Protein AF-A0A7X6QE84-F1 (afdb_monomer)

Sequence (131 aa):
DHDYYSQPGMLFRAMSPEQKLVLFENTARNMGDSTLQIKHRHIVHCHMADPDYGKGVAEALGIDIGTVDLTPMKSDSRDAWEKDKARGADLNVPTQPANPKSAMNLPPEGRDTNVKDPATLYSWEDDPQVL

Mean predicted aligned error: 7.17 Å

Nearest PDB structures (foldseek):
  2isa-assembly2_H  TM=9.721E-01  e=1.177E-03  Aliivibrio salmonicida LFI1238
  6pt7-assembly1_A  TM=8.028E-01  e=1.954E-04  Acinetobacter sp. Ver3
  4e37-assembly1_C  TM=9.807E-01  e=7.929E-03  Pseudomonas aeruginosa PAO1
  1m7s-assembly1_C  TM=9.080E-01  e=1.641E-01  Pseudomonas syringae
  3hb6-assembly1_A  TM=9.650E-01  e=2.173E-01  Proteus mirabilis

Solvent-accessible surface area (backbone atoms only — not comparable to full-atom values): 7724 Å² total; per-residue (Å²): 140,83,81,80,29,61,65,61,23,51,55,56,69,72,47,52,74,67,55,50,52,52,52,22,44,53,50,22,52,72,46,31,48,51,25,50,30,58,54,46,51,51,30,36,54,34,31,69,27,32,63,67,50,14,50,46,37,21,56,21,48,71,45,63,64,88,78,46,80,69,73,80,84,74,58,88,42,70,70,51,38,52,50,61,63,55,51,52,61,89,36,67,43,80,41,75,59,36,72,26,78,89,48,64,87,46,58,80,80,70,62,63,85,71,64,96,56,65,78,75,77,54,53,91,89,66,44,92,81,69,129

Structure (mmCIF, N/CA/C/O backbone):
data_AF-A0A7X6QE84-F1
#
_entry.id   AF-A0A7X6QE84-F1
#
loop_
_atom_site.group_PDB
_atom_site.id
_atom_site.type_symbol
_atom_site.label_atom_id
_atom_site.label_alt_id
_atom_site.label_comp_id
_atom_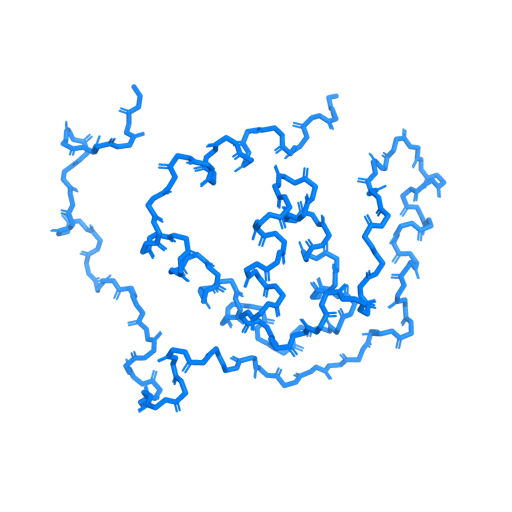site.label_asym_id
_atom_site.label_entity_id
_atom_site.label_seq_id
_atom_site.pdbx_PDB_ins_code
_atom_site.Cartn_x
_atom_site.Cartn_y
_atom_site.Cartn_z
_atom_site.occupancy
_atom_site.B_iso_or_equiv
_atom_site.auth_seq_id
_atom_site.auth_comp_id
_atom_site.auth_asym_id
_atom_site.auth_atom_id
_atom_site.pdbx_PDB_model_num
ATOM 1 N N . ASP A 1 1 ? 18.962 7.663 6.163 1.00 72.19 1 ASP A N 1
ATOM 2 C CA . ASP A 1 1 ? 17.811 7.064 6.855 1.00 72.19 1 ASP A CA 1
ATOM 3 C C . ASP A 1 1 ? 17.061 6.208 5.845 1.00 72.19 1 ASP A C 1
ATOM 5 O O . ASP A 1 1 ? 16.882 6.675 4.724 1.00 72.19 1 ASP A O 1
ATOM 9 N N . HIS A 1 2 ? 16.749 4.962 6.205 1.00 78.75 2 HIS A N 1
ATOM 10 C CA . HIS A 1 2 ? 16.202 3.925 5.316 1.00 78.75 2 HIS A CA 1
ATOM 11 C C . HIS A 1 2 ? 15.002 3.184 5.929 1.00 78.75 2 HIS A C 1
ATOM 13 O O . HIS A 1 2 ? 14.537 2.195 5.359 1.00 78.75 2 HIS A O 1
ATOM 19 N N . ASP A 1 3 ? 14.507 3.627 7.089 1.00 86.31 3 ASP A N 1
ATOM 20 C CA . ASP A 1 3 ? 13.357 3.005 7.743 1.00 86.31 3 ASP A CA 1
ATOM 21 C C . ASP A 1 3 ? 12.037 3.623 7.262 1.00 86.31 3 ASP A C 1
ATOM 23 O O . ASP A 1 3 ? 11.391 4.418 7.940 1.00 86.31 3 ASP A O 1
ATOM 27 N N . TYR A 1 4 ? 11.647 3.267 6.039 1.00 88.56 4 TYR A N 1
ATOM 28 C CA . TYR A 1 4 ? 10.441 3.802 5.398 1.00 88.56 4 TYR A CA 1
ATOM 29 C C . TYR A 1 4 ? 9.150 3.079 5.797 1.00 88.56 4 TYR A C 1
ATOM 31 O O . TYR A 1 4 ? 8.063 3.538 5.456 1.00 88.56 4 TYR A O 1
ATOM 39 N N . TYR A 1 5 ? 9.256 1.935 6.476 1.00 92.31 5 TYR A N 1
ATOM 40 C CA . TYR A 1 5 ? 8.155 0.976 6.594 1.00 92.31 5 TYR A CA 1
ATOM 41 C C . TYR A 1 5 ? 7.703 0.735 8.039 1.00 92.31 5 TYR A C 1
ATOM 43 O O . TYR A 1 5 ? 6.579 0.276 8.249 1.00 92.31 5 TYR A O 1
ATOM 51 N N . SER A 1 6 ? 8.517 1.087 9.042 1.00 90.38 6 SER A N 1
ATOM 52 C CA . SER A 1 6 ? 8.148 0.901 10.449 1.00 90.38 6 SER A CA 1
ATOM 53 C C . SER A 1 6 ? 6.938 1.743 10.857 1.00 90.38 6 SER A C 1
ATOM 55 O O . SER A 1 6 ? 5.940 1.194 11.324 1.00 90.38 6 SER A O 1
ATOM 57 N N . GLN A 1 7 ? 6.992 3.058 10.635 1.00 91.62 7 GLN A N 1
ATOM 58 C CA . GLN A 1 7 ? 5.927 4.002 10.980 1.00 91.62 7 GLN A CA 1
ATOM 59 C C . GLN A 1 7 ? 4.596 3.689 10.278 1.00 91.62 7 GLN A C 1
ATOM 61 O O . GLN A 1 7 ? 3.590 3.553 10.980 1.00 91.62 7 GLN A O 1
ATOM 66 N N . PRO A 1 8 ? 4.538 3.496 8.942 1.00 93.56 8 PRO A N 1
ATOM 67 C CA . PRO A 1 8 ? 3.277 3.140 8.294 1.00 93.56 8 PRO A CA 1
ATOM 68 C C . PRO A 1 8 ? 2.756 1.769 8.745 1.00 93.56 8 PRO A C 1
ATOM 70 O O . PRO A 1 8 ? 1.546 1.596 8.864 1.00 93.56 8 PRO A O 1
ATOM 73 N N . GLY A 1 9 ? 3.638 0.814 9.064 1.00 93.88 9 GLY A N 1
ATOM 74 C CA . GLY A 1 9 ? 3.234 -0.472 9.634 1.00 93.88 9 GLY A CA 1
ATOM 75 C C . GLY A 1 9 ? 2.603 -0.333 11.024 1.00 93.88 9 GLY A C 1
ATOM 76 O O . GLY A 1 9 ? 1.604 -0.985 11.321 1.00 93.88 9 GLY A O 1
ATOM 77 N N . MET A 1 10 ? 3.143 0.541 11.882 1.00 94.19 10 MET A N 1
ATOM 78 C CA . MET A 1 10 ? 2.547 0.836 13.192 1.00 94.19 10 MET A CA 1
ATOM 79 C C . MET A 1 10 ? 1.177 1.499 13.053 1.00 94.19 10 MET A C 1
ATOM 81 O O . MET A 1 10 ? 0.230 1.060 13.704 1.00 94.19 10 MET A O 1
ATOM 85 N N . LEU A 1 11 ? 1.059 2.492 12.166 1.00 93.81 11 LEU A N 1
ATOM 86 C CA . LEU A 1 11 ? -0.211 3.153 11.874 1.00 93.81 11 LEU A CA 1
ATOM 87 C C . LEU A 1 11 ? -1.257 2.146 11.380 1.00 93.81 11 LEU A C 1
ATOM 89 O O . LEU A 1 11 ? -2.367 2.100 11.902 1.00 93.81 11 LEU A O 1
ATOM 93 N N . PHE A 1 12 ? -0.889 1.285 10.430 1.00 94.06 12 PHE A N 1
ATOM 94 C CA . PHE A 1 12 ? -1.781 0.246 9.926 1.00 94.06 12 PHE A CA 1
ATOM 95 C C . PHE A 1 12 ? -2.236 -0.709 11.035 1.00 94.06 12 PHE A C 1
ATOM 97 O O . PHE A 1 12 ? -3.417 -1.036 11.127 1.00 94.06 12 PHE A O 1
ATOM 104 N N . ARG A 1 13 ? -1.331 -1.142 11.920 1.00 93.50 13 ARG A N 1
ATOM 105 C CA . ARG A 1 13 ? -1.688 -2.028 13.039 1.00 93.50 13 ARG A CA 1
ATOM 106 C C . ARG A 1 13 ? -2.652 -1.379 14.033 1.00 93.50 13 ARG A C 1
ATOM 108 O O . ARG A 1 13 ? -3.479 -2.100 14.583 1.00 93.50 13 ARG A O 1
ATOM 115 N N . ALA A 1 14 ? -2.583 -0.060 14.212 1.00 93.44 14 ALA A N 1
ATOM 116 C CA . ALA A 1 14 ? -3.481 0.697 15.084 1.00 93.44 14 ALA A CA 1
ATOM 117 C C . ALA A 1 14 ? -4.897 0.902 14.503 1.00 93.44 14 ALA A C 1
ATOM 119 O O . ALA A 1 14 ? -5.822 1.188 15.257 1.00 93.44 14 ALA A O 1
ATOM 120 N N . MET A 1 15 ? -5.089 0.738 13.188 1.00 88.12 15 MET A N 1
ATOM 121 C CA . MET A 1 15 ? -6.393 0.921 12.537 1.00 88.12 15 MET A CA 1
ATOM 122 C C . MET A 1 15 ? -7.396 -0.201 12.852 1.00 88.12 15 MET A C 1
ATOM 124 O O . MET A 1 15 ? -7.038 -1.386 12.914 1.00 88.12 15 MET A O 1
ATOM 128 N N . SER A 1 16 ? -8.680 0.164 12.942 1.00 90.31 16 SER A N 1
ATOM 129 C CA . SER A 1 16 ? -9.799 -0.784 13.032 1.00 90.31 16 SER A CA 1
ATOM 130 C C . SER A 1 16 ? -9.982 -1.585 11.729 1.00 90.31 16 SER A C 1
ATOM 132 O O . SER A 1 16 ? -9.510 -1.162 10.666 1.00 90.31 16 SER A O 1
ATOM 134 N N . PRO A 1 17 ? -10.675 -2.739 11.758 1.00 88.56 17 PRO A N 1
ATOM 135 C CA . PRO A 1 17 ? -10.986 -3.504 10.548 1.00 88.56 17 PRO A CA 1
ATOM 136 C C . PRO A 1 17 ? -11.704 -2.680 9.466 1.00 88.56 17 PRO A C 1
ATOM 138 O O . PRO A 1 17 ? -11.388 -2.805 8.284 1.00 88.56 17 PRO A O 1
ATOM 141 N N . GLU A 1 18 ? -12.621 -1.798 9.862 1.00 84.62 18 GLU A N 1
ATOM 142 C CA . GLU A 1 18 ? -13.372 -0.920 8.960 1.00 84.62 18 GLU A CA 1
ATOM 143 C C . GLU A 1 18 ? -12.459 0.137 8.328 1.00 84.62 18 GLU A C 1
ATOM 145 O O . GLU A 1 18 ? -12.519 0.367 7.122 1.00 84.62 18 GLU A O 1
ATOM 150 N N . GLN A 1 19 ? -11.560 0.739 9.113 1.00 86.94 19 GLN A N 1
ATOM 151 C CA . GLN A 1 19 ? -10.581 1.705 8.605 1.00 86.94 19 GLN A CA 1
ATOM 152 C C . GLN A 1 19 ? -9.611 1.061 7.609 1.00 86.94 19 GLN A C 1
ATOM 154 O O . GLN A 1 19 ? -9.302 1.650 6.573 1.00 86.94 19 GLN A O 1
ATOM 159 N N . LYS A 1 20 ? -9.169 -0.172 7.887 1.00 90.50 20 LYS A N 1
ATOM 160 C CA . LYS A 1 20 ? -8.323 -0.953 6.972 1.00 90.50 20 LYS A CA 1
ATOM 161 C C . LYS A 1 20 ? -9.041 -1.242 5.657 1.00 90.50 20 LYS A C 1
ATOM 163 O O . LYS A 1 20 ? -8.448 -1.071 4.596 1.00 90.50 20 LYS A O 1
ATOM 168 N N . LEU A 1 21 ? -10.320 -1.617 5.715 1.00 88.25 21 LEU A N 1
ATOM 169 C CA . LEU A 1 21 ? -11.134 -1.831 4.520 1.00 88.25 21 LEU A CA 1
ATOM 170 C C . LEU A 1 21 ? -11.212 -0.558 3.661 1.00 88.25 21 LEU A C 1
ATOM 172 O O . LEU A 1 21 ? -10.904 -0.601 2.470 1.00 88.25 21 LEU A O 1
ATOM 176 N N . VAL A 1 22 ? -11.529 0.584 4.281 1.00 88.25 22 VAL A N 1
ATOM 177 C CA . V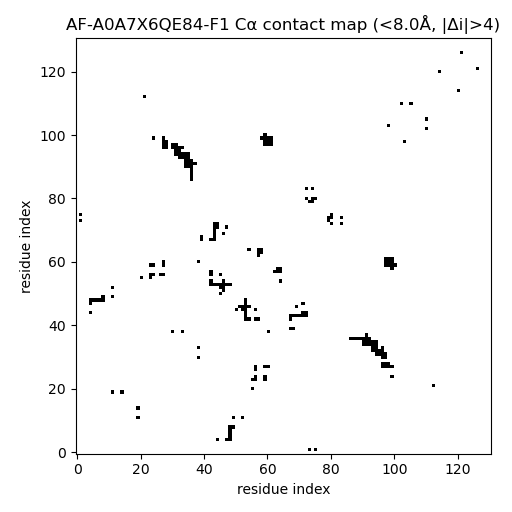AL A 1 22 ? -11.579 1.890 3.600 1.00 88.25 22 VAL A CA 1
ATOM 178 C C . VAL A 1 22 ? -10.223 2.246 2.977 1.00 88.25 22 VAL A C 1
ATOM 180 O O . VAL A 1 22 ? -10.169 2.697 1.832 1.00 88.25 22 VAL A O 1
ATOM 183 N N . LEU A 1 23 ? -9.117 1.998 3.685 1.00 91.06 23 LEU A N 1
ATOM 184 C CA . LEU A 1 23 ? -7.761 2.229 3.181 1.00 91.06 23 LEU A CA 1
ATOM 185 C C . LEU A 1 23 ? -7.472 1.418 1.908 1.00 91.06 23 LEU A C 1
ATOM 187 O O . LEU A 1 23 ? -6.945 1.969 0.936 1.00 91.06 23 LEU A O 1
ATOM 191 N N . PHE A 1 24 ? -7.822 0.129 1.889 1.00 91.69 24 PHE A N 1
ATOM 192 C CA . PHE A 1 24 ? -7.575 -0.736 0.733 1.00 91.69 24 PHE A CA 1
ATOM 193 C C . PHE A 1 24 ? -8.407 -0.310 -0.477 1.00 91.69 24 PHE A C 1
ATOM 195 O O . PHE A 1 24 ? -7.887 -0.216 -1.589 1.00 91.69 24 PHE A O 1
ATOM 202 N N . GLU A 1 25 ? -9.684 0.004 -0.265 1.00 87.44 25 GLU A N 1
ATOM 203 C CA . GLU A 1 25 ? -10.589 0.429 -1.333 1.00 87.44 25 GLU A CA 1
ATOM 204 C C . GLU A 1 25 ? -10.197 1.776 -1.934 1.00 87.44 25 GLU A C 1
ATOM 206 O O . GLU A 1 25 ? -10.177 1.929 -3.158 1.00 87.44 25 GLU A O 1
ATOM 211 N N . ASN A 1 26 ? -9.847 2.745 -1.087 1.00 88.25 26 ASN A N 1
ATOM 212 C CA . ASN A 1 26 ? -9.406 4.062 -1.535 1.00 88.25 26 ASN A CA 1
ATOM 213 C C . ASN A 1 26 ? -8.114 3.969 -2.334 1.00 88.25 26 ASN A C 1
ATOM 215 O O . ASN A 1 26 ? -7.996 4.597 -3.387 1.00 88.25 26 ASN A O 1
ATOM 219 N N . THR A 1 27 ? -7.183 3.133 -1.879 1.00 91.38 27 THR A N 1
ATOM 220 C CA . THR A 1 27 ? -5.954 2.838 -2.614 1.00 91.38 27 THR A CA 1
ATOM 221 C C . THR A 1 27 ? -6.273 2.237 -3.981 1.00 91.38 27 THR A C 1
ATOM 223 O O . THR A 1 27 ? -5.832 2.769 -4.997 1.00 91.38 27 THR A O 1
ATOM 226 N N . ALA A 1 28 ? -7.099 1.188 -4.040 1.00 89.94 28 ALA A N 1
ATOM 227 C CA . ALA A 1 28 ? -7.449 0.528 -5.297 1.00 89.94 28 ALA A CA 1
ATOM 228 C C . ALA A 1 28 ? -8.143 1.470 -6.297 1.00 89.94 28 ALA A C 1
ATOM 230 O O . ALA A 1 28 ? -7.818 1.452 -7.487 1.00 89.94 28 ALA A O 1
ATOM 231 N N . ARG A 1 29 ? -9.046 2.334 -5.813 1.00 86.06 29 ARG A N 1
ATOM 232 C CA . ARG A 1 29 ? -9.739 3.341 -6.628 1.00 86.06 29 ARG A CA 1
ATOM 233 C C . ARG A 1 29 ? -8.774 4.397 -7.165 1.00 86.06 29 ARG A C 1
ATOM 235 O O . ARG A 1 29 ? -8.806 4.688 -8.357 1.00 86.06 29 ARG A O 1
ATOM 242 N N . ASN A 1 30 ? -7.892 4.922 -6.312 1.00 88.62 30 ASN A N 1
ATOM 243 C CA . ASN A 1 30 ? -6.901 5.928 -6.702 1.00 88.62 30 ASN A CA 1
ATOM 244 C C . ASN A 1 30 ? -5.838 5.381 -7.657 1.00 88.62 30 ASN A C 1
ATOM 246 O O . ASN A 1 30 ? -5.336 6.126 -8.493 1.00 88.62 30 ASN A O 1
ATOM 250 N N . MET A 1 31 ? -5.501 4.088 -7.574 1.00 88.88 31 MET A N 1
ATOM 251 C CA . MET A 1 31 ? -4.571 3.482 -8.529 1.00 88.88 31 MET A CA 1
ATOM 252 C C . MET A 1 31 ? -5.130 3.444 -9.956 1.00 88.88 31 MET A C 1
ATOM 254 O O . MET A 1 31 ? -4.335 3.405 -10.893 1.00 88.88 31 MET A O 1
ATOM 258 N N . GLY A 1 32 ? -6.455 3.469 -10.144 1.00 85.62 32 GLY A N 1
ATOM 259 C CA . GLY A 1 32 ? -7.086 3.656 -11.452 1.00 85.62 32 GLY A CA 1
ATOM 260 C C . GLY A 1 32 ? -6.504 2.764 -12.556 1.00 85.62 32 GLY A C 1
ATOM 261 O O . GLY A 1 32 ? -6.362 1.545 -12.389 1.00 85.62 32 GLY A O 1
ATOM 262 N N . ASP A 1 33 ? -6.143 3.392 -13.673 1.00 87.06 33 ASP A N 1
ATOM 263 C CA . ASP A 1 33 ? -5.557 2.785 -14.873 1.00 87.06 33 ASP A CA 1
ATOM 264 C C . ASP A 1 33 ? -4.022 2.649 -14.833 1.00 87.06 33 ASP A C 1
ATOM 266 O O . ASP A 1 33 ? -3.402 2.274 -15.835 1.00 87.06 33 ASP A O 1
ATOM 270 N N . SER A 1 34 ? -3.402 2.880 -13.664 1.00 90.19 34 SER A N 1
ATOM 271 C CA . SER A 1 34 ? -1.961 2.687 -13.454 1.00 90.19 34 SER A CA 1
ATOM 272 C C . SER A 1 34 ? -1.500 1.320 -13.951 1.00 90.19 34 SER A C 1
ATOM 274 O O . SER A 1 34 ? -2.226 0.325 -13.868 1.00 90.19 34 SER A O 1
ATOM 276 N N . THR A 1 35 ? -0.262 1.243 -14.433 1.00 92.25 35 THR A N 1
ATOM 277 C CA . THR A 1 35 ? 0.260 -0.001 -15.002 1.00 92.25 35 THR A CA 1
ATOM 278 C C . THR A 1 35 ? 0.394 -1.108 -13.956 1.00 92.25 35 THR A C 1
ATOM 280 O O . THR A 1 35 ? 0.537 -0.833 -12.757 1.00 92.25 35 THR A O 1
ATOM 283 N N . LEU A 1 36 ? 0.359 -2.378 -14.390 1.00 91.44 36 LEU A N 1
ATOM 284 C CA . LEU A 1 36 ? 0.527 -3.521 -13.477 1.00 91.44 36 LEU A CA 1
ATOM 285 C C . LEU A 1 36 ? 1.841 -3.420 -12.699 1.00 91.44 36 LEU A C 1
ATOM 287 O O . LEU A 1 36 ? 1.866 -3.701 -11.504 1.00 91.44 36 LEU A O 1
ATOM 291 N N . GLN A 1 37 ? 2.904 -2.929 -13.338 1.00 92.19 37 GLN A N 1
ATOM 292 C CA . GLN A 1 37 ? 4.185 -2.675 -12.683 1.00 92.19 37 GLN A CA 1
ATOM 293 C C . GLN A 1 37 ? 4.049 -1.763 -11.452 1.00 92.19 37 GLN A C 1
ATOM 295 O O . GLN A 1 37 ? 4.620 -2.047 -10.396 1.00 92.19 37 GLN A O 1
ATOM 300 N N . ILE A 1 38 ? 3.302 -0.661 -11.573 1.00 91.94 38 ILE A N 1
ATOM 301 C CA . ILE A 1 38 ? 3.104 0.304 -10.484 1.00 91.94 38 ILE A CA 1
ATOM 302 C C . ILE A 1 38 ? 2.235 -0.316 -9.384 1.00 91.94 38 ILE A C 1
ATOM 304 O O . ILE A 1 38 ? 2.567 -0.191 -8.204 1.00 91.94 38 ILE A O 1
ATOM 308 N N . LYS A 1 39 ? 1.176 -1.043 -9.763 1.00 92.69 39 LYS A N 1
ATOM 309 C CA . LYS A 1 39 ? 0.302 -1.786 -8.837 1.00 92.69 39 LYS A CA 1
ATOM 310 C C . LYS A 1 39 ? 1.087 -2.808 -8.013 1.00 92.69 39 LYS A C 1
ATOM 312 O O . LYS A 1 39 ? 1.026 -2.780 -6.787 1.00 92.69 39 LYS A O 1
ATOM 317 N N . HIS A 1 40 ? 1.908 -3.630 -8.664 1.00 93.19 40 HIS A N 1
ATOM 318 C CA . HIS A 1 40 ? 2.771 -4.607 -7.997 1.00 93.19 40 HIS A CA 1
ATOM 319 C C . HIS A 1 40 ? 3.769 -3.924 -7.059 1.00 93.19 40 HIS A C 1
ATOM 321 O O . HIS A 1 40 ? 3.924 -4.340 -5.915 1.00 93.19 40 HIS A O 1
ATOM 327 N N . ARG A 1 41 ? 4.410 -2.835 -7.501 1.00 93.88 41 ARG A N 1
ATOM 328 C CA . ARG A 1 41 ? 5.357 -2.083 -6.665 1.00 93.88 41 ARG A CA 1
ATOM 329 C C . ARG A 1 41 ? 4.706 -1.559 -5.387 1.00 93.88 41 ARG A C 1
ATOM 331 O O . ARG A 1 41 ? 5.294 -1.674 -4.316 1.00 93.88 41 ARG A O 1
ATOM 338 N N . HIS A 1 42 ? 3.497 -1.013 -5.493 1.00 94.50 42 HIS A N 1
ATOM 339 C CA . HIS A 1 42 ? 2.775 -0.515 -4.329 1.00 94.50 42 HIS A CA 1
ATOM 340 C C . HIS A 1 42 ? 2.413 -1.645 -3.355 1.00 94.50 42 HIS A C 1
ATOM 342 O O . HIS A 1 42 ? 2.672 -1.512 -2.162 1.00 94.50 42 HIS A O 1
ATOM 348 N N . ILE A 1 43 ? 1.934 -2.788 -3.865 1.00 94.88 43 ILE A N 1
ATOM 349 C CA . ILE A 1 43 ? 1.658 -3.986 -3.053 1.00 94.88 43 ILE A CA 1
ATOM 350 C C . ILE A 1 43 ? 2.903 -4.420 -2.268 1.00 94.88 43 ILE A C 1
ATOM 352 O O . ILE A 1 43 ? 2.800 -4.692 -1.074 1.00 94.88 43 ILE A O 1
ATOM 356 N N . VAL A 1 44 ? 4.082 -4.442 -2.901 1.00 94.56 44 VAL A N 1
ATOM 357 C CA . VAL A 1 44 ? 5.337 -4.819 -2.228 1.00 94.56 44 VAL A CA 1
ATOM 358 C C . VAL A 1 44 ? 5.686 -3.839 -1.110 1.00 94.56 44 VAL A C 1
ATOM 360 O O . VAL A 1 44 ? 6.029 -4.271 -0.014 1.00 94.56 44 VAL A O 1
ATOM 363 N N . HIS A 1 45 ? 5.562 -2.531 -1.340 1.00 94.56 45 HIS A N 1
ATOM 364 C CA . HIS A 1 45 ? 5.815 -1.533 -0.296 1.00 94.56 45 HIS A CA 1
ATOM 365 C C . HI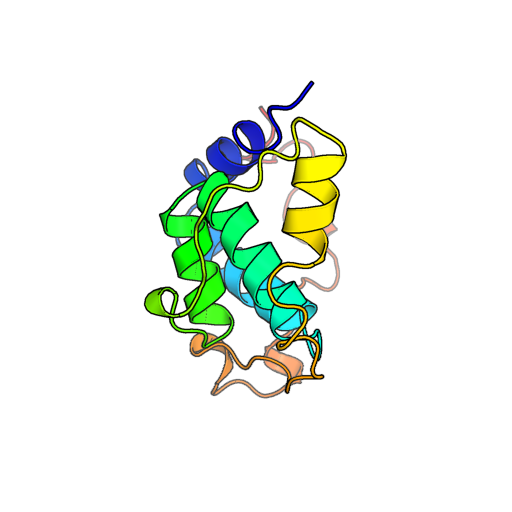S A 1 45 ? 4.841 -1.670 0.883 1.00 94.56 45 HIS A C 1
ATOM 367 O O . HIS A 1 45 ? 5.261 -1.610 2.037 1.00 94.56 45 HIS A O 1
ATOM 373 N N . CYS A 1 46 ? 3.555 -1.910 0.609 1.00 95.56 46 CYS A N 1
ATOM 374 C CA . CYS A 1 46 ? 2.562 -2.192 1.644 1.00 95.56 46 CYS A CA 1
ATOM 375 C C . CYS A 1 46 ? 2.909 -3.472 2.415 1.00 95.56 46 CYS A C 1
ATOM 377 O O . CYS A 1 46 ? 2.854 -3.471 3.640 1.00 95.56 46 CYS A O 1
ATOM 379 N N . HIS A 1 47 ? 3.343 -4.528 1.720 1.00 95.44 47 HIS A N 1
ATOM 380 C CA . HIS A 1 47 ? 3.770 -5.789 2.330 1.00 95.44 47 HIS A CA 1
ATOM 381 C C . HIS A 1 47 ? 5.014 -5.630 3.218 1.00 95.44 47 HIS A C 1
ATOM 383 O O . HIS A 1 47 ? 5.118 -6.272 4.259 1.00 95.44 47 HIS A O 1
ATOM 389 N N . MET A 1 48 ? 5.948 -4.755 2.831 1.00 93.69 48 MET A N 1
ATOM 390 C CA . MET A 1 48 ? 7.124 -4.421 3.640 1.00 93.69 48 MET A CA 1
ATOM 391 C C . MET A 1 48 ? 6.766 -3.667 4.928 1.00 93.69 48 MET A C 1
ATOM 393 O O . MET A 1 48 ? 7.485 -3.801 5.916 1.00 93.69 48 MET A O 1
ATOM 397 N N . ALA A 1 49 ? 5.680 -2.886 4.928 1.00 94.81 49 ALA A N 1
ATOM 398 C CA . ALA A 1 49 ? 5.159 -2.232 6.129 1.00 94.81 49 ALA A CA 1
ATOM 399 C C . ALA A 1 49 ? 4.414 -3.217 7.042 1.00 94.81 49 ALA A C 1
ATOM 401 O O . ALA A 1 49 ? 4.645 -3.243 8.255 1.00 94.81 49 ALA A O 1
ATOM 402 N N . ASP A 1 50 ? 3.538 -4.036 6.460 1.00 95.19 50 ASP A N 1
ATOM 403 C CA . ASP A 1 50 ? 2.853 -5.125 7.148 1.00 95.19 50 ASP A CA 1
ATOM 404 C C . ASP A 1 50 ? 2.363 -6.187 6.135 1.00 95.19 50 ASP A C 1
ATOM 406 O O . ASP A 1 50 ? 1.759 -5.826 5.116 1.00 95.19 50 ASP A O 1
ATOM 410 N N . PRO A 1 51 ? 2.573 -7.497 6.377 1.00 95.25 51 PRO A N 1
ATOM 411 C CA . PRO A 1 51 ? 2.135 -8.539 5.452 1.00 95.25 51 PRO A CA 1
ATOM 412 C C . PRO A 1 51 ? 0.634 -8.507 5.136 1.00 95.25 51 PRO A C 1
ATOM 414 O O . PRO A 1 51 ? 0.250 -8.715 3.978 1.00 95.25 51 PRO A O 1
ATOM 417 N N . ASP A 1 52 ? -0.203 -8.200 6.134 1.00 95.62 52 ASP A N 1
ATOM 418 C CA . ASP A 1 52 ? -1.657 -8.125 5.969 1.00 95.62 52 ASP A CA 1
ATOM 419 C C . ASP A 1 52 ? -2.068 -6.882 5.177 1.00 95.62 52 ASP A C 1
ATOM 421 O O . ASP A 1 52 ? -3.052 -6.918 4.433 1.00 95.62 52 ASP A O 1
ATOM 425 N N . TYR A 1 53 ? -1.283 -5.803 5.261 1.00 95.56 53 TYR A N 1
ATOM 426 C CA . TYR A 1 53 ? -1.507 -4.607 4.455 1.00 95.56 53 TYR A CA 1
ATOM 427 C C . TYR A 1 53 ? -1.302 -4.910 2.966 1.00 95.56 53 TYR A C 1
ATOM 429 O O . TYR A 1 53 ? -2.191 -4.663 2.148 1.00 95.56 53 TYR A O 1
ATOM 437 N N . GLY A 1 54 ? -0.169 -5.520 2.603 1.00 94.00 54 GLY A N 1
ATOM 438 C CA . GLY A 1 54 ? 0.087 -5.923 1.216 1.00 94.00 54 GLY A CA 1
ATOM 439 C C . GLY A 1 54 ? -1.001 -6.849 0.660 1.00 94.00 54 GLY A C 1
ATOM 440 O O . GLY A 1 54 ? -1.460 -6.665 -0.468 1.00 94.00 54 GLY A O 1
ATOM 441 N N . LYS A 1 55 ? -1.470 -7.802 1.476 1.00 94.75 55 LYS A N 1
ATOM 442 C CA . LYS A 1 55 ? -2.544 -8.731 1.105 1.00 94.75 55 LYS A CA 1
ATOM 443 C C . LYS A 1 55 ? -3.882 -8.025 0.871 1.00 94.75 55 LYS A C 1
ATOM 445 O O . LYS A 1 55 ? -4.537 -8.305 -0.131 1.00 94.75 55 LYS A O 1
ATOM 450 N N . GLY A 1 56 ? -4.269 -7.104 1.753 1.00 93.25 56 GLY A N 1
ATOM 451 C CA . GLY A 1 56 ? -5.516 -6.346 1.622 1.00 93.25 56 GLY A CA 1
ATOM 452 C C . GLY A 1 56 ? -5.552 -5.473 0.367 1.00 93.25 56 GLY A C 1
ATOM 453 O O . GLY A 1 56 ? -6.548 -5.461 -0.358 1.00 93.25 56 GLY A O 1
ATOM 454 N N . VAL A 1 57 ? -4.438 -4.805 0.050 1.00 93.81 57 VAL A N 1
ATOM 455 C CA . VAL A 1 57 ? -4.314 -3.993 -1.173 1.00 93.81 57 VAL A CA 1
ATOM 456 C C . VAL A 1 57 ? -4.342 -4.865 -2.431 1.00 93.81 57 VAL A C 1
ATOM 458 O O . VAL A 1 57 ? -5.017 -4.513 -3.398 1.00 93.81 57 VAL A O 1
ATOM 461 N N . ALA A 1 58 ? -3.663 -6.017 -2.422 1.00 93.50 58 ALA A N 1
ATOM 462 C CA . ALA A 1 58 ? -3.698 -6.962 -3.537 1.00 93.50 58 ALA A CA 1
ATOM 463 C C . ALA A 1 58 ? -5.127 -7.468 -3.807 1.00 93.50 58 ALA A C 1
ATOM 465 O O . ALA A 1 58 ? -5.584 -7.443 -4.952 1.00 93.50 58 ALA A O 1
ATOM 466 N N . GLU A 1 59 ? -5.870 -7.830 -2.755 1.00 92.25 59 GLU A N 1
ATOM 467 C CA . GLU A 1 59 ? -7.268 -8.250 -2.881 1.00 92.25 59 GLU A CA 1
ATOM 468 C C . GLU A 1 59 ? -8.167 -7.129 -3.425 1.00 92.25 59 GLU A C 1
ATOM 470 O O . GLU A 1 59 ? -8.979 -7.379 -4.319 1.00 92.25 59 GLU A O 1
ATOM 475 N N . ALA A 1 60 ? -8.005 -5.893 -2.944 1.00 90.75 60 ALA A N 1
ATOM 476 C CA . ALA A 1 60 ? -8.784 -4.749 -3.420 1.00 90.75 60 ALA A CA 1
ATOM 477 C C . ALA A 1 60 ? -8.502 -4.407 -4.894 1.00 90.75 60 ALA A C 1
ATOM 479 O O . ALA A 1 60 ? -9.405 -3.981 -5.616 1.00 90.75 60 ALA A O 1
ATOM 480 N N . LEU A 1 61 ? -7.269 -4.632 -5.357 1.00 89.94 61 LEU A N 1
ATOM 481 C CA . LEU A 1 61 ? -6.871 -4.480 -6.759 1.00 89.94 61 LEU A CA 1
ATOM 482 C C . LEU A 1 61 ? -7.269 -5.673 -7.644 1.00 89.94 61 LEU A C 1
ATOM 484 O O . LEU A 1 61 ? -7.161 -5.573 -8.866 1.00 89.94 61 LEU A O 1
ATOM 488 N N . GLY A 1 62 ? -7.717 -6.787 -7.055 1.00 90.00 62 GLY A N 1
ATOM 489 C CA . GLY A 1 62 ? -8.008 -8.027 -7.778 1.00 90.00 62 GLY A CA 1
ATOM 490 C C . GLY A 1 62 ? -6.757 -8.740 -8.302 1.00 90.00 62 GLY A C 1
ATOM 491 O O . GLY A 1 62 ? -6.838 -9.460 -9.295 1.00 90.00 62 GLY A O 1
ATOM 492 N N . ILE A 1 63 ? -5.603 -8.524 -7.666 1.00 90.38 63 ILE A N 1
ATOM 493 C CA . ILE A 1 63 ? -4.320 -9.130 -8.031 1.00 90.38 63 ILE A CA 1
ATOM 494 C C . ILE A 1 63 ? -4.037 -10.272 -7.057 1.00 90.38 63 ILE A C 1
ATOM 496 O O . ILE A 1 63 ? -4.103 -10.094 -5.841 1.00 90.38 63 ILE A O 1
ATOM 500 N N . ASP A 1 64 ? -3.699 -11.450 -7.581 1.00 91.44 64 ASP A N 1
ATOM 501 C CA . ASP A 1 64 ? -3.229 -12.544 -6.737 1.00 91.44 64 ASP A CA 1
ATOM 502 C C . ASP A 1 64 ? -1.824 -12.223 -6.219 1.00 91.44 64 ASP A C 1
ATOM 504 O O . ASP A 1 64 ? -0.874 -12.097 -6.995 1.00 91.44 64 ASP A O 1
ATOM 508 N N . ILE A 1 65 ? -1.682 -12.115 -4.898 1.00 90.50 65 ILE A N 1
ATOM 509 C CA . ILE A 1 65 ? -0.404 -11.830 -4.243 1.00 90.50 65 ILE A CA 1
ATOM 510 C C . ILE A 1 65 ? 0.663 -12.888 -4.561 1.00 90.50 65 ILE A C 1
ATOM 512 O O . ILE A 1 65 ? 1.845 -12.558 -4.578 1.00 90.50 65 ILE A O 1
ATOM 516 N N . GLY A 1 66 ? 0.268 -14.126 -4.888 1.00 89.56 66 GLY A N 1
ATOM 517 C CA . GLY A 1 66 ? 1.193 -15.178 -5.319 1.00 89.56 66 GLY A CA 1
ATOM 518 C C . GLY A 1 66 ? 1.891 -14.886 -6.652 1.00 89.56 66 GLY A C 1
ATOM 519 O O . GLY A 1 66 ? 2.945 -15.453 -6.932 1.00 89.56 66 GLY A O 1
ATOM 520 N N . THR A 1 67 ? 1.338 -13.979 -7.461 1.00 88.00 67 THR A N 1
ATOM 521 C CA . THR A 1 67 ? 1.938 -13.529 -8.729 1.00 88.00 67 THR A CA 1
ATOM 522 C C . THR A 1 67 ? 2.862 -12.321 -8.557 1.00 88.00 67 THR A C 1
ATOM 524 O O . THR A 1 67 ? 3.561 -11.931 -9.494 1.00 88.00 67 THR A O 1
ATOM 527 N N . VAL A 1 68 ? 2.875 -11.710 -7.369 1.00 89.25 68 VAL A N 1
ATOM 528 C CA . VAL A 1 68 ? 3.676 -10.524 -7.069 1.00 89.25 68 VAL A CA 1
ATOM 529 C C . VAL A 1 68 ? 5.026 -10.963 -6.508 1.00 89.25 68 VAL A C 1
ATOM 531 O O . VAL A 1 68 ? 5.095 -11.722 -5.546 1.00 89.25 68 VAL A O 1
ATOM 534 N N . ASP A 1 69 ? 6.120 -10.451 -7.073 1.00 89.44 69 ASP A N 1
ATOM 535 C CA . ASP A 1 69 ? 7.444 -10.616 -6.470 1.00 89.44 69 ASP A CA 1
ATOM 536 C C . ASP A 1 69 ? 7.552 -9.775 -5.186 1.00 89.44 69 ASP A C 1
ATOM 538 O O . ASP A 1 69 ? 7.774 -8.565 -5.238 1.00 89.44 69 ASP A O 1
ATOM 542 N N . LEU A 1 70 ? 7.414 -10.431 -4.032 1.00 89.44 70 LEU A N 1
ATOM 543 C CA . LEU A 1 70 ? 7.479 -9.819 -2.701 1.00 89.44 70 LEU A CA 1
ATOM 544 C C . LEU A 1 70 ? 8.912 -9.576 -2.201 1.00 89.44 70 LEU A C 1
ATOM 546 O O . LEU A 1 70 ? 9.103 -9.253 -1.027 1.00 89.44 70 LEU A O 1
ATOM 550 N N . THR A 1 71 ? 9.930 -9.717 -3.058 1.00 89.19 71 THR A N 1
ATOM 551 C CA . THR A 1 71 ? 11.317 -9.433 -2.673 1.00 89.19 71 THR A CA 1
ATOM 552 C C . THR A 1 71 ? 11.438 -7.990 -2.146 1.00 89.19 71 THR A C 1
ATOM 554 O O . THR A 1 71 ? 11.053 -7.057 -2.868 1.00 89.19 71 THR A O 1
ATOM 557 N N . PRO A 1 72 ? 11.969 -7.781 -0.918 1.00 86.19 72 PRO A N 1
ATOM 558 C CA . PRO A 1 72 ? 12.053 -6.461 -0.292 1.00 86.19 72 PRO A CA 1
ATOM 559 C C . PRO A 1 72 ? 12.902 -5.459 -1.089 1.00 86.19 72 PRO A C 1
ATOM 561 O O . PRO A 1 72 ? 14.092 -5.684 -1.308 1.00 86.19 72 PRO A O 1
ATOM 564 N N . MET A 1 73 ? 12.315 -4.313 -1.443 1.00 84.69 73 MET A N 1
ATOM 565 C CA . MET A 1 73 ? 12.997 -3.185 -2.094 1.00 84.69 73 MET A CA 1
ATOM 566 C C . MET A 1 73 ? 13.634 -2.273 -1.044 1.00 84.69 73 MET A C 1
ATOM 568 O O . MET A 1 73 ? 13.013 -1.327 -0.555 1.00 84.69 73 MET A O 1
ATOM 572 N N . LYS A 1 74 ? 14.878 -2.572 -0.659 1.00 78.44 74 LYS A N 1
ATOM 573 C CA . LYS A 1 74 ? 15.632 -1.739 0.295 1.00 78.44 74 LYS A CA 1
ATOM 574 C C . LYS A 1 74 ? 16.299 -0.526 -0.359 1.00 78.44 74 LYS A C 1
ATOM 576 O O . LYS A 1 74 ? 16.541 0.449 0.343 1.00 78.44 74 LYS A O 1
ATOM 581 N N . SER A 1 75 ? 16.575 -0.582 -1.671 1.00 74.12 75 SER A N 1
ATOM 582 C CA . SER A 1 75 ? 17.243 0.488 -2.437 1.00 74.12 75 SER A CA 1
ATOM 583 C C . SER A 1 75 ? 18.441 1.110 -1.690 1.00 74.12 75 SER A C 1
ATOM 585 O O . SER A 1 75 ? 18.592 2.327 -1.611 1.00 74.12 75 SER A O 1
ATOM 587 N N . ASP A 1 76 ? 19.285 0.254 -1.111 1.00 82.56 76 ASP A N 1
ATOM 588 C CA . ASP A 1 76 ? 20.463 0.615 -0.310 1.00 82.56 76 ASP A CA 1
ATOM 589 C C . ASP A 1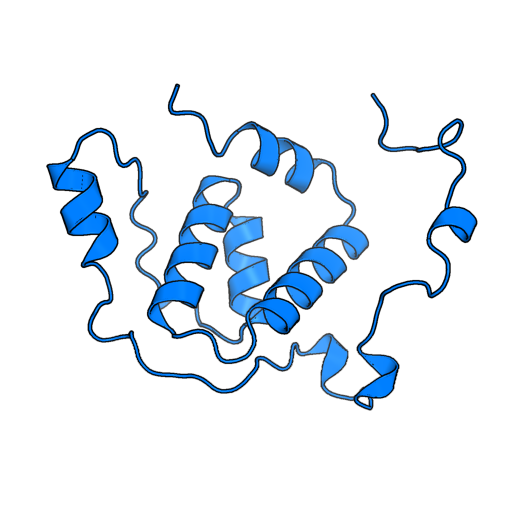 76 ? 21.609 1.216 -1.143 1.00 82.56 76 ASP A C 1
ATOM 591 O O . ASP A 1 76 ? 22.449 1.960 -0.638 1.00 82.56 76 ASP A O 1
ATOM 595 N N . SER A 1 77 ? 21.628 0.908 -2.436 1.00 87.31 77 SER A N 1
ATOM 596 C CA . SER A 1 77 ? 22.618 1.343 -3.410 1.00 87.31 77 SER A CA 1
ATOM 597 C C . SER A 1 77 ? 21.943 1.756 -4.714 1.00 87.31 77 SER A C 1
ATOM 599 O O . SER A 1 77 ? 20.823 1.339 -5.026 1.00 87.31 77 SER A O 1
ATOM 601 N N . ARG A 1 78 ? 22.639 2.567 -5.518 1.00 86.44 78 ARG A N 1
ATOM 602 C CA . ARG A 1 78 ? 22.131 2.977 -6.833 1.00 86.44 78 ARG A CA 1
ATOM 603 C C . ARG A 1 78 ? 21.895 1.782 -7.756 1.00 86.44 78 ARG A C 1
ATOM 605 O O . ARG A 1 78 ? 20.863 1.736 -8.414 1.00 86.44 78 ARG A O 1
ATOM 612 N N . ASP A 1 79 ? 22.792 0.803 -7.739 1.00 88.19 79 ASP A N 1
ATOM 613 C CA . ASP A 1 79 ? 22.655 -0.417 -8.536 1.00 88.19 79 ASP A CA 1
ATOM 614 C C . ASP A 1 79 ? 21.423 -1.232 -8.118 1.00 88.19 79 ASP A C 1
ATOM 616 O O . ASP A 1 79 ? 20.704 -1.748 -8.975 1.00 88.19 79 ASP A O 1
ATOM 620 N N . ALA A 1 80 ? 21.145 -1.332 -6.811 1.00 86.62 80 ALA A N 1
ATOM 621 C CA . ALA A 1 80 ? 19.923 -1.961 -6.314 1.00 86.62 80 ALA A CA 1
ATOM 622 C C . ALA A 1 80 ? 18.679 -1.190 -6.772 1.00 86.62 80 ALA A C 1
ATOM 624 O O . ALA A 1 80 ? 17.748 -1.789 -7.301 1.00 86.62 80 ALA A O 1
ATOM 625 N N . TRP A 1 81 ? 18.694 0.141 -6.669 1.00 86.00 81 TRP A N 1
ATOM 626 C CA . TRP A 1 81 ? 17.593 0.985 -7.131 1.00 86.00 81 TRP A CA 1
ATOM 627 C C . TRP A 1 81 ? 17.338 0.871 -8.643 1.00 86.00 81 TRP A C 1
ATOM 629 O O . TRP A 1 81 ? 16.188 0.868 -9.082 1.00 86.00 81 TRP A O 1
ATOM 639 N N . GLU A 1 82 ? 18.385 0.761 -9.466 1.00 88.88 82 GLU A N 1
ATOM 640 C CA . GLU A 1 82 ? 18.237 0.576 -10.915 1.00 88.88 82 GLU A CA 1
ATOM 641 C C . GLU A 1 82 ? 17.618 -0.785 -11.254 1.00 88.88 82 GLU A C 1
ATOM 643 O O . GLU A 1 82 ? 16.715 -0.846 -12.094 1.00 88.88 82 GLU A O 1
ATOM 648 N N . LYS A 1 83 ? 18.013 -1.851 -10.543 1.00 87.44 83 LYS A N 1
ATOM 649 C CA . LYS A 1 83 ? 17.390 -3.181 -10.655 1.00 87.44 83 LYS A CA 1
ATOM 650 C C . LYS A 1 83 ? 15.929 -3.161 -10.205 1.00 87.44 83 LYS A C 1
ATOM 652 O O . LYS A 1 83 ? 15.061 -3.619 -10.945 1.00 87.44 83 LYS A O 1
ATOM 657 N N . ASP A 1 84 ? 15.649 -2.563 -9.050 1.00 87.38 84 ASP A N 1
ATOM 658 C CA . ASP A 1 84 ? 14.301 -2.405 -8.495 1.00 87.38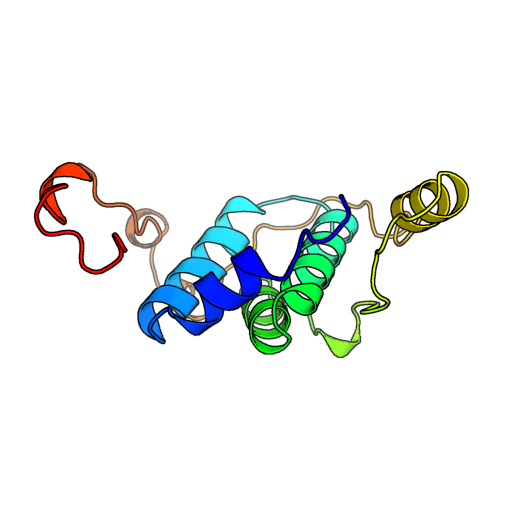 84 ASP A CA 1
ATOM 659 C C . ASP A 1 84 ? 13.397 -1.604 -9.443 1.00 87.38 84 ASP A C 1
ATOM 661 O O . ASP A 1 84 ? 12.225 -1.928 -9.639 1.00 87.38 84 ASP A O 1
ATOM 665 N N . LYS A 1 85 ? 13.936 -0.566 -10.094 1.00 84.88 85 LYS A N 1
ATOM 666 C CA . LYS A 1 85 ? 13.189 0.221 -11.078 1.00 84.88 85 LYS A CA 1
ATOM 667 C C . LYS A 1 85 ? 12.878 -0.583 -12.337 1.00 84.88 85 LYS A C 1
ATOM 669 O O . LYS A 1 85 ? 11.755 -0.485 -12.829 1.00 84.88 85 LYS A O 1
ATOM 674 N N . ALA A 1 86 ? 13.858 -1.326 -12.850 1.00 86.44 86 ALA A N 1
ATOM 675 C CA . ALA A 1 86 ? 13.710 -2.163 -14.037 1.00 86.44 86 ALA A CA 1
ATOM 676 C C . ALA A 1 86 ? 12.819 -3.393 -13.791 1.00 86.44 86 ALA A C 1
ATOM 678 O O . ALA A 1 86 ? 12.320 -3.999 -14.739 1.00 86.44 86 ALA A O 1
ATOM 679 N N . ARG A 1 87 ? 12.585 -3.752 -12.525 1.00 85.44 87 ARG A N 1
ATOM 680 C CA . ARG A 1 87 ? 11.718 -4.859 -12.134 1.00 85.44 87 ARG A CA 1
ATOM 681 C C . ARG A 1 87 ? 10.294 -4.672 -12.657 1.00 85.44 87 ARG A C 1
ATOM 683 O O . ARG A 1 87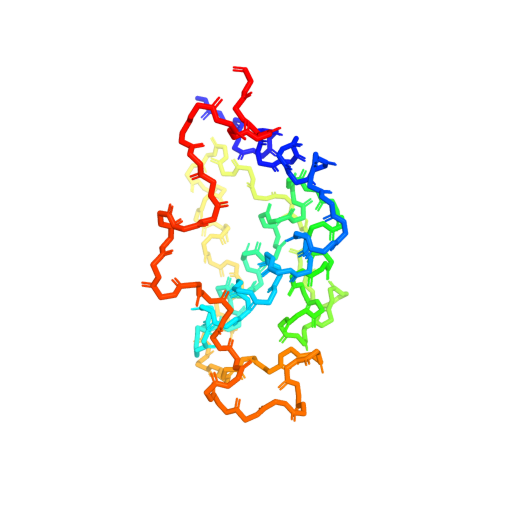 ? 9.677 -3.626 -12.439 1.00 85.44 87 ARG A O 1
ATOM 690 N N . GLY A 1 88 ? 9.767 -5.701 -13.317 1.00 82.06 88 GLY A N 1
ATOM 691 C CA . GLY A 1 88 ? 8.413 -5.686 -13.870 1.00 82.06 88 GLY A CA 1
ATOM 692 C C . GLY A 1 88 ? 8.239 -4.715 -15.040 1.00 82.06 88 GLY A C 1
ATOM 693 O O . GLY A 1 88 ? 7.131 -4.238 -15.259 1.00 82.06 88 GLY A O 1
ATOM 694 N N . ALA A 1 89 ? 9.313 -4.348 -15.753 1.00 86.56 89 ALA A N 1
ATOM 695 C CA . ALA A 1 89 ? 9.218 -3.470 -16.924 1.00 86.56 89 ALA A CA 1
ATOM 696 C C . ALA A 1 89 ? 8.315 -4.053 -18.032 1.00 86.56 89 ALA A C 1
ATOM 698 O O . ALA A 1 89 ? 7.693 -3.304 -18.780 1.00 86.56 89 ALA A O 1
ATOM 699 N N . ASP A 1 90 ? 8.205 -5.378 -18.098 1.00 87.75 90 ASP A N 1
ATOM 700 C CA . ASP A 1 90 ? 7.269 -6.134 -18.932 1.00 87.75 90 ASP A CA 1
ATOM 701 C C . ASP A 1 90 ? 5.795 -5.891 -18.561 1.00 87.75 90 ASP A C 1
ATOM 703 O O . ASP A 1 90 ? 4.922 -5.914 -19.425 1.00 87.75 90 ASP A O 1
ATOM 707 N N . LEU A 1 91 ? 5.521 -5.578 -17.293 1.00 86.44 91 LEU A N 1
ATOM 708 C CA . LEU A 1 91 ? 4.189 -5.285 -16.758 1.00 86.44 91 LEU A CA 1
ATOM 709 C C . LEU A 1 91 ? 3.794 -3.808 -16.910 1.00 86.44 91 LEU A C 1
ATOM 711 O O . LEU A 1 91 ? 2.774 -3.375 -16.364 1.00 86.44 91 LEU A O 1
ATOM 715 N N . ASN A 1 92 ? 4.582 -3.002 -17.627 1.00 86.69 92 ASN A N 1
ATOM 716 C CA . ASN A 1 92 ? 4.308 -1.582 -17.831 1.00 86.69 92 ASN A CA 1
ATOM 717 C C . ASN A 1 92 ? 3.254 -1.342 -18.929 1.00 86.69 92 ASN A C 1
ATOM 719 O O . ASN A 1 92 ? 3.472 -0.602 -19.888 1.00 86.69 92 ASN A O 1
ATOM 723 N N . VAL A 1 93 ? 2.106 -2.002 -18.789 1.00 83.94 93 VAL A N 1
ATOM 724 C CA . VAL A 1 93 ? 0.944 -1.884 -19.671 1.00 83.94 93 VAL A CA 1
ATOM 725 C C . VAL A 1 93 ? -0.209 -1.216 -18.918 1.00 83.94 93 VAL A C 1
ATOM 727 O O . VAL A 1 93 ? -0.416 -1.547 -17.745 1.00 83.94 93 VAL A O 1
ATOM 730 N N . PRO A 1 94 ? -0.953 -0.279 -19.539 1.00 83.50 94 PRO A N 1
ATOM 731 C CA . PRO A 1 94 ? -2.139 0.312 -18.926 1.00 83.50 94 PRO A CA 1
ATOM 732 C C . PRO A 1 94 ? -3.143 -0.765 -18.533 1.00 83.50 94 PRO A C 1
ATOM 734 O O . PRO A 1 94 ? -3.337 -1.745 -19.256 1.00 83.50 94 PRO A O 1
ATOM 737 N N . THR A 1 95 ? -3.787 -0.582 -17.387 1.00 84.69 95 THR A N 1
ATOM 738 C CA . THR A 1 95 ? -4.765 -1.547 -16.877 1.00 84.69 95 THR A CA 1
ATOM 739 C C . THR A 1 95 ? -6.1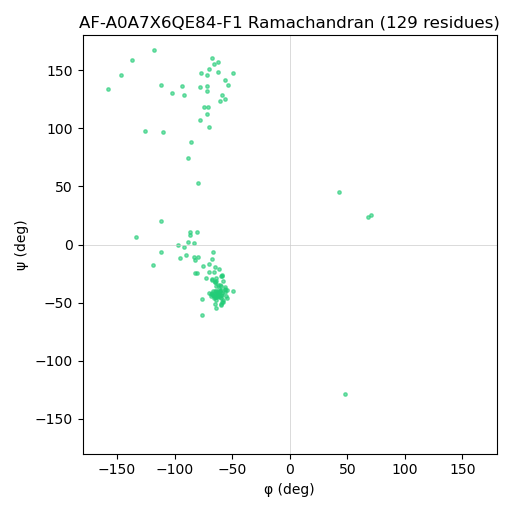39 -0.918 -16.761 1.00 84.69 95 THR A C 1
ATOM 741 O O . THR A 1 95 ? -6.295 0.295 -16.848 1.00 84.69 95 THR A O 1
ATOM 744 N N . GLN A 1 96 ? -7.156 -1.752 -16.564 1.00 83.31 96 GLN A N 1
ATOM 745 C CA . GLN A 1 96 ? -8.478 -1.250 -16.217 1.00 83.31 96 GLN A CA 1
ATOM 746 C C . GLN A 1 96 ? -8.516 -0.839 -14.732 1.00 83.31 96 GLN A C 1
ATOM 748 O O . GLN A 1 96 ? -7.836 -1.467 -13.906 1.00 83.31 96 GLN A O 1
ATOM 753 N N . PRO A 1 97 ? -9.313 0.184 -14.371 1.00 80.38 97 PRO A N 1
ATOM 754 C CA . PRO A 1 97 ? -9.566 0.539 -12.980 1.00 80.38 97 PRO A CA 1
ATOM 755 C C . PRO A 1 97 ? -10.071 -0.654 -12.166 1.00 80.38 97 PRO A C 1
ATOM 757 O O . PRO A 1 97 ? -10.921 -1.421 -12.624 1.00 80.38 97 PRO A O 1
ATOM 760 N N . ALA A 1 98 ? -9.551 -0.808 -10.948 1.00 75.75 98 ALA A N 1
ATOM 761 C CA . ALA A 1 98 ? -9.996 -1.864 -10.050 1.00 75.75 98 ALA A CA 1
ATOM 762 C C . ALA A 1 98 ? -11.408 -1.561 -9.520 1.00 75.75 98 ALA A C 1
ATOM 764 O O . ALA A 1 98 ? -11.705 -0.437 -9.116 1.00 75.75 98 ALA A O 1
ATOM 765 N N . ASN A 1 99 ? -12.267 -2.582 -9.492 1.00 72.75 99 ASN A N 1
ATOM 766 C CA . ASN A 1 99 ? -13.567 -2.539 -8.825 1.00 72.75 99 ASN A CA 1
ATOM 767 C C . ASN A 1 99 ? -13.506 -3.458 -7.595 1.00 72.75 99 ASN A C 1
ATOM 769 O O . ASN A 1 99 ? -13.678 -4.670 -7.757 1.00 72.75 99 ASN A O 1
ATOM 773 N N . PRO A 1 100 ? -13.243 -2.927 -6.385 1.00 72.38 100 PRO A N 1
ATOM 774 C CA . PRO A 1 100 ? -13.183 -3.755 -5.185 1.00 72.38 100 PRO A CA 1
ATOM 775 C C . PRO A 1 100 ? -14.540 -4.422 -4.912 1.00 72.38 100 PRO A C 1
ATOM 777 O O . PRO A 1 100 ? -15.597 -3.871 -5.231 1.00 72.38 100 PRO A O 1
ATOM 780 N N . LYS A 1 101 ? -14.519 -5.627 -4.323 1.00 70.81 101 LYS A N 1
ATOM 781 C CA . LYS A 1 101 ? -15.707 -6.493 -4.148 1.00 70.81 101 LYS A CA 1
ATOM 782 C C . LYS A 1 101 ? -16.852 -5.811 -3.391 1.00 70.81 101 LYS A C 1
ATOM 784 O O . LYS A 1 101 ? -18.013 -5.966 -3.754 1.00 70.81 101 LYS A O 1
ATOM 789 N N . SER A 1 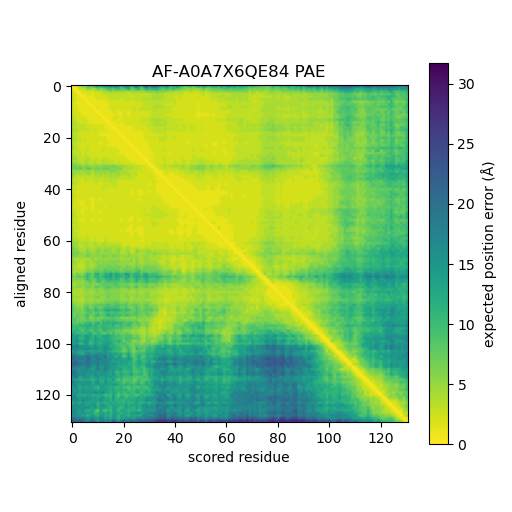102 ? -16.523 -5.037 -2.368 1.00 66.44 102 SER A N 1
ATOM 790 C CA . SER A 1 102 ? -17.450 -4.221 -1.574 1.00 66.44 102 SER A CA 1
ATOM 791 C C . SER A 1 102 ? -18.185 -3.159 -2.400 1.00 66.44 102 SER A C 1
ATOM 793 O O . SER A 1 102 ? -19.368 -2.914 -2.179 1.00 66.44 102 SER A O 1
ATOM 795 N N . ALA A 1 103 ? -17.521 -2.584 -3.407 1.00 60.62 103 ALA A N 1
ATOM 796 C CA . ALA A 1 103 ? -18.077 -1.580 -4.312 1.00 60.62 103 ALA A CA 1
ATOM 797 C C . ALA A 1 103 ? -18.715 -2.172 -5.583 1.00 60.62 103 ALA A C 1
ATOM 799 O O . ALA A 1 103 ? -19.256 -1.429 -6.408 1.00 60.62 103 ALA A O 1
ATOM 800 N N . MET A 1 104 ? -18.670 -3.499 -5.759 1.00 64.81 104 MET A N 1
ATOM 801 C CA . MET A 1 104 ? -19.126 -4.181 -6.976 1.00 64.81 104 MET A CA 1
ATOM 802 C C . MET A 1 104 ? -20.611 -3.927 -7.270 1.00 64.81 104 MET A C 1
ATOM 804 O O . MET A 1 104 ? -20.981 -3.753 -8.428 1.00 64.81 104 MET A O 1
ATOM 808 N N . ASN A 1 105 ? -21.437 -3.834 -6.223 1.00 64.94 105 ASN A N 1
ATOM 809 C CA . ASN A 1 105 ? -22.883 -3.612 -6.329 1.00 64.94 105 ASN A CA 1
ATOM 810 C C . ASN A 1 105 ? -23.296 -2.138 -6.166 1.00 64.94 105 ASN A C 1
ATOM 812 O O . ASN A 1 105 ? -24.486 -1.832 -6.219 1.00 64.94 105 ASN A O 1
ATOM 816 N N . LEU A 1 106 ? -22.341 -1.225 -5.947 1.00 61.62 106 LEU A N 1
ATOM 817 C CA . LEU A 1 106 ? -22.625 0.195 -5.734 1.00 61.62 106 LEU A CA 1
ATOM 818 C C . LEU A 1 106 ? -22.543 0.976 -7.057 1.00 61.62 106 LEU A C 1
ATOM 820 O O . LEU A 1 106 ? -21.589 0.777 -7.825 1.00 61.62 106 LEU A O 1
ATOM 824 N N . PRO A 1 107 ? -23.504 1.886 -7.328 1.00 61.31 107 PRO A N 1
ATOM 825 C CA . PRO A 1 107 ? -23.422 2.803 -8.463 1.00 61.31 107 PRO A CA 1
ATOM 826 C C . PRO A 1 107 ? -22.199 3.726 -8.311 1.00 61.31 107 PRO A C 1
ATOM 828 O O . PRO A 1 107 ? -21.759 3.934 -7.181 1.00 61.31 107 PRO A O 1
ATOM 831 N N . PRO A 1 108 ? -21.658 4.316 -9.397 1.00 63.50 108 PRO A N 1
ATOM 832 C CA . PRO A 1 108 ? -20.450 5.151 -9.348 1.00 63.50 108 PRO A CA 1
ATOM 833 C C . PRO A 1 108 ? -20.478 6.240 -8.263 1.00 63.50 108 PRO A C 1
ATOM 835 O O . PRO A 1 108 ? -19.494 6.417 -7.554 1.00 63.50 108 PRO A O 1
ATOM 838 N N . GLU A 1 109 ? -21.633 6.882 -8.078 1.00 59.16 109 GLU A N 1
ATOM 839 C CA . GLU A 1 109 ? -21.910 7.903 -7.054 1.00 59.16 109 GLU A CA 1
ATOM 840 C C . GLU A 1 109 ? -21.774 7.368 -5.613 1.00 59.16 109 GLU A C 1
ATOM 842 O O . GLU A 1 109 ? -21.338 8.075 -4.714 1.00 59.16 109 GLU A O 1
ATOM 847 N N . GLY A 1 110 ? -22.135 6.101 -5.377 1.00 59.38 110 GLY A N 1
ATOM 848 C CA . GLY A 1 110 ? -22.075 5.451 -4.061 1.00 59.38 110 GLY A CA 1
ATOM 849 C C . GLY A 1 110 ? -20.697 4.891 -3.714 1.00 59.38 110 GLY A C 1
ATOM 850 O O . GLY A 1 110 ? -20.541 4.254 -2.676 1.00 59.38 110 GLY A O 1
ATOM 851 N N . ARG A 1 111 ? -19.709 5.075 -4.597 1.00 60.28 111 ARG A N 1
ATOM 852 C CA . ARG A 1 111 ? -18.328 4.625 -4.391 1.00 60.28 111 ARG A CA 1
ATOM 853 C C . ARG A 1 111 ? -17.436 5.721 -3.829 1.00 60.28 111 ARG A C 1
ATOM 855 O O . ARG A 1 111 ? -16.313 5.400 -3.453 1.00 60.28 111 ARG A O 1
ATOM 862 N N . ASP A 1 112 ? -17.887 6.973 -3.805 1.00 64.06 112 ASP A N 1
ATOM 863 C CA . ASP A 1 112 ? -17.180 8.044 -3.114 1.00 64.06 112 ASP A CA 1
ATOM 864 C C . ASP A 1 112 ? -17.454 7.929 -1.611 1.00 64.06 112 ASP A C 1
ATOM 866 O O . ASP A 1 112 ? -18.564 8.167 -1.140 1.00 64.06 112 ASP A O 1
ATOM 870 N N . THR A 1 113 ? -16.444 7.494 -0.862 1.00 64.38 113 THR A N 1
ATOM 871 C CA . THR A 1 113 ? -16.521 7.354 0.598 1.00 64.38 113 THR A CA 1
ATOM 872 C C . THR A 1 113 ? -16.122 8.640 1.319 1.00 64.38 113 THR A C 1
ATOM 874 O O . THR A 1 113 ? -16.053 8.647 2.547 1.00 64.38 113 THR A O 1
ATOM 877 N N . ASN A 1 114 ? -15.799 9.714 0.591 1.00 67.44 114 ASN A N 1
ATOM 878 C CA . ASN A 1 114 ? -15.419 10.974 1.209 1.00 67.44 114 ASN A CA 1
ATOM 879 C C . ASN A 1 114 ? -16.655 11.718 1.706 1.00 67.44 114 ASN A C 1
ATOM 881 O O . ASN A 1 114 ? -17.663 11.868 1.012 1.00 67.44 114 ASN A O 1
ATOM 885 N N . VAL A 1 115 ? -16.558 12.243 2.922 1.00 71.88 115 VAL A N 1
ATOM 886 C CA . VAL A 1 115 ? -17.550 13.186 3.429 1.00 71.88 115 VAL A CA 1
ATOM 887 C C . VAL A 1 115 ? -17.362 14.512 2.695 1.00 71.88 115 VAL A C 1
ATOM 889 O O . VAL A 1 115 ? -16.243 15.007 2.586 1.00 71.88 115 VAL A O 1
ATOM 892 N N . LYS A 1 116 ? -18.459 15.099 2.196 1.00 76.25 116 LYS A N 1
ATOM 893 C CA . LYS A 1 116 ? -18.426 16.382 1.464 1.00 76.25 116 LYS A CA 1
ATOM 894 C C . LYS A 1 116 ? -17.819 17.524 2.282 1.00 76.25 116 LYS A C 1
ATOM 896 O O . LYS A 1 116 ? -17.212 18.419 1.707 1.00 76.25 116 LYS A O 1
ATOM 901 N N . ASP A 1 117 ? -18.000 17.480 3.598 1.00 80.50 117 ASP A N 1
ATOM 902 C CA . ASP A 1 117 ? -17.388 18.402 4.548 1.00 80.50 117 ASP A CA 1
ATOM 903 C C . ASP A 1 117 ? -16.626 17.614 5.630 1.00 80.50 117 ASP A C 1
ATOM 905 O O . ASP A 1 117 ? -17.238 17.129 6.587 1.00 80.50 117 ASP A O 1
ATOM 909 N N . PRO A 1 118 ? -15.299 17.454 5.493 1.00 72.62 118 PRO A N 1
ATOM 910 C CA . PRO A 1 118 ? -14.474 16.719 6.450 1.00 72.62 118 PRO A CA 1
ATOM 911 C C . PRO A 1 118 ? -14.526 17.287 7.872 1.00 72.62 118 PRO A C 1
ATOM 913 O O . PRO A 1 118 ? -14.359 16.531 8.827 1.00 72.62 118 PRO A O 1
ATOM 916 N N . ALA A 1 119 ? -14.799 18.590 8.027 1.00 77.19 119 ALA A N 1
ATOM 917 C CA . ALA A 1 119 ? -14.874 19.243 9.334 1.00 77.19 119 ALA A CA 1
ATOM 918 C C . ALA A 1 119 ? -16.068 18.762 10.177 1.00 77.19 119 ALA A C 1
ATOM 920 O O . ALA A 1 119 ? -16.131 19.036 11.372 1.00 77.19 119 ALA A O 1
ATOM 921 N N . THR A 1 120 ? -17.010 18.031 9.572 1.00 80.31 120 THR A N 1
ATOM 922 C CA . THR A 1 120 ? -18.173 17.460 10.266 1.00 80.31 120 THR A CA 1
ATOM 923 C C . THR A 1 120 ? -17.889 16.141 10.981 1.00 80.31 120 THR A C 1
ATOM 925 O O . THR A 1 120 ? -18.724 15.704 11.769 1.00 80.31 120 THR A O 1
ATOM 928 N N . LEU A 1 121 ? -16.749 15.492 10.709 1.00 75.75 121 LEU A N 1
ATOM 929 C CA . LEU A 1 121 ? -16.428 14.186 11.284 1.00 75.75 121 LEU A CA 1
ATOM 930 C C . LEU A 1 121 ? -15.991 14.300 12.748 1.00 75.75 121 LEU A C 1
ATOM 932 O O . LEU A 1 121 ? -16.651 13.743 13.623 1.00 75.75 121 LEU A O 1
ATOM 936 N N . TYR A 1 122 ? -14.906 15.030 13.012 1.00 71.38 122 TYR A N 1
ATOM 937 C CA . TYR A 1 122 ? -14.335 15.205 14.349 1.00 71.38 122 TYR A CA 1
ATOM 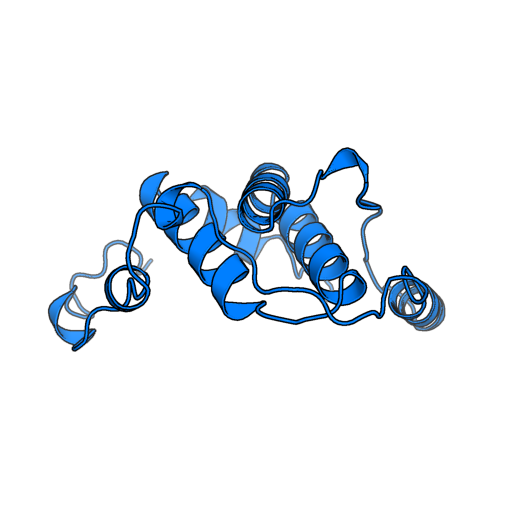938 C C . TYR A 1 122 ? -13.721 16.608 14.467 1.00 71.38 122 TYR A C 1
ATOM 940 O O . TYR A 1 122 ? -13.184 17.136 13.490 1.00 71.38 122 TYR A O 1
ATOM 948 N N . SER A 1 123 ? -13.786 17.205 15.660 1.00 76.25 123 SER A N 1
ATOM 949 C CA . SER A 1 123 ? -12.977 18.384 15.995 1.00 76.25 123 SER A CA 1
ATOM 950 C C . SER A 1 123 ? -11.509 17.973 16.121 1.00 76.25 123 SER A C 1
ATOM 952 O O . SER A 1 123 ? -11.219 16.851 16.527 1.00 76.25 123 SER A O 1
ATOM 954 N N . TRP A 1 124 ? -10.579 18.887 15.843 1.00 75.56 124 TRP A N 1
ATOM 955 C CA . TRP A 1 124 ? -9.148 18.650 16.075 1.00 75.56 124 TRP A CA 1
ATOM 956 C C . TRP A 1 124 ? -8.817 18.392 17.560 1.00 75.56 124 TRP A C 1
ATOM 958 O O . TRP A 1 124 ? -7.779 17.811 17.854 1.00 75.56 124 TRP A O 1
ATOM 968 N N . GLU A 1 125 ? -9.691 18.813 18.483 1.00 79.38 125 GLU A N 1
ATOM 969 C CA . GLU A 1 125 ? -9.558 18.588 19.933 1.00 79.38 125 GLU A CA 1
ATOM 970 C C . GLU A 1 125 ? -10.015 17.186 20.372 1.00 79.38 125 GLU A C 1
ATOM 972 O O . GLU A 1 125 ? -9.552 16.687 21.394 1.00 79.38 125 GLU A O 1
ATOM 977 N N . ASP A 1 126 ? -10.891 16.542 19.594 1.00 79.12 126 ASP A N 1
ATOM 978 C CA . ASP A 1 126 ? -11.530 15.263 19.931 1.00 79.12 126 ASP A CA 1
ATOM 979 C C . ASP A 1 126 ? -11.053 14.119 19.018 1.00 79.12 126 ASP A C 1
ATOM 981 O O . ASP A 1 126 ? -11.745 13.109 18.871 1.00 79.12 126 ASP A O 1
ATOM 985 N N . ASP A 1 127 ? -9.900 14.272 18.357 1.00 72.62 127 ASP A N 1
ATOM 986 C CA . ASP A 1 127 ? -9.387 13.258 17.436 1.00 72.62 127 ASP A CA 1
ATOM 987 C C . ASP A 1 127 ? -8.878 12.029 18.220 1.00 72.62 127 ASP A C 1
ATOM 989 O O . ASP A 1 127 ? -7.855 12.113 18.907 1.00 72.62 127 ASP A O 1
ATOM 993 N N . PRO A 1 128 ? -9.538 10.858 18.104 1.00 71.88 128 PRO A N 1
ATOM 994 C CA . PRO A 1 128 ? -9.143 9.647 18.822 1.00 71.88 128 PRO A CA 1
ATOM 995 C C . PRO A 1 128 ? -7.783 9.079 18.377 1.00 71.88 128 PRO A C 1
ATOM 997 O O . PRO A 1 128 ? -7.327 8.088 18.947 1.00 71.88 128 PRO A O 1
ATOM 1000 N N . GLN A 1 129 ? -7.169 9.641 17.330 1.00 67.50 129 GLN A N 1
ATOM 1001 C CA . GLN A 1 129 ? -5.914 9.187 16.727 1.00 67.50 129 GLN A CA 1
ATOM 1002 C C . GLN A 1 129 ? -4.753 10.166 16.947 1.00 67.50 129 GLN A C 1
ATOM 1004 O O . GLN A 1 129 ? -3.613 9.827 16.614 1.00 67.50 129 GLN A O 1
ATOM 1009 N N . VAL A 1 130 ? -5.006 11.351 17.512 1.00 62.94 130 VAL A N 1
ATOM 1010 C CA . VAL A 1 130 ? -3.938 12.252 17.955 1.00 62.94 130 VAL A CA 1
ATOM 1011 C C . VAL A 1 130 ? -3.333 11.674 19.237 1.00 62.94 130 VAL A C 1
ATOM 1013 O O . VAL A 1 130 ? -4.031 11.468 20.229 1.00 62.94 130 VAL A O 1
ATOM 1016 N N . LEU A 1 131 ? -2.037 11.351 19.170 1.00 52.31 131 LEU A N 1
ATOM 1017 C CA . LEU A 1 131 ? -1.214 10.906 20.303 1.00 52.31 131 LEU A CA 1
ATOM 1018 C C . LEU A 1 131 ? -0.998 12.021 21.330 1.00 52.31 131 LEU A C 1
ATOM 1020 O O . LEU A 1 131 ? -0.698 13.158 20.898 1.00 52.31 131 LEU A O 1
#

Secondary structure (DSSP, 8-state):
----SHHHHHHHHHS-HHHHHHHHHHHHHHHTT--HHHHHHHHHHHHHH-HHHHHHHHHHHT--GGGS--------SHHHHHHHHHTTGGG-S--PPP--GGGTTS-GGGG--S-S-GGGT--TTS-TT--

Radius of gyration: 16.62 Å; Cα contacts (8 Å, |Δi|>4): 125; chains: 1; bounding box: 46×34×40 Å

Foldseek 3Di:
DQPPQQVVLVVLVPDDPVVLLVVLLVLLQVCAQFFPLVLLLVLLSLCSNPVVRSVSNCQQNVHDCVPRDNPHQSPPDPVSVVVSVCPCVVRRGTDHRGQHPVNPPPDPVRSPPDDPDPCVPDDPVGDPPDD

pLDDT: mean 84.08, std 10.31, range [52.31, 95.62]